Protein AF-A0A1X1MKA1-F1 (afdb_monomer_lite)

Radius of gyration: 17.71 Å; chains: 1; bounding box: 34×28×56 Å

Secondary structure (DSSP, 8-state):
-HHHHTT--EEEEEEETT-HHHHHHHHHTT-EEEEEEEEEEEEEE-TTS-EEEEEEEEEEEEEEPPPPP-------

Foldseek 3Di:
DVCLVVVDFKDKDKDFPVCVVVVVVVVVVVKDFPFQWDKDWDWDQDPVRDIDIDITIITMIMHTDDHPDPPDDPDD

Structure (mmCIF, N/CA/C/O backbone):
data_AF-A0A1X1MKA1-F1
#
_entry.id   AF-A0A1X1MKA1-F1
#
loop_
_atom_site.group_PDB
_atom_site.id
_atom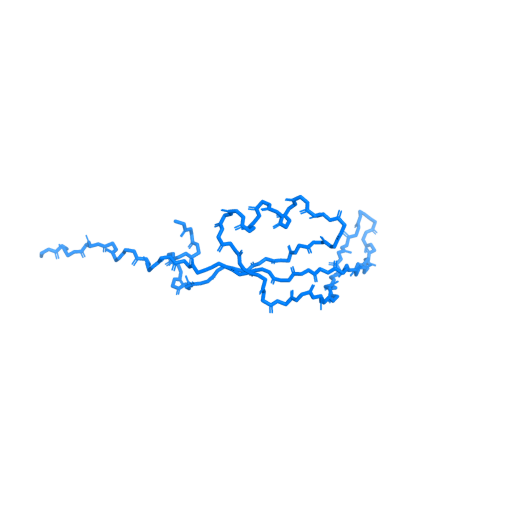_site.type_symbol
_atom_site.label_atom_id
_atom_site.label_alt_id
_atom_site.label_comp_id
_atom_site.label_asym_id
_atom_site.label_entity_id
_atom_site.label_seq_id
_atom_site.pdbx_PDB_ins_code
_atom_site.Cartn_x
_atom_site.Cartn_y
_atom_site.Cartn_z
_atom_site.occupancy
_atom_site.B_iso_or_equiv
_atom_site.auth_seq_id
_atom_site.auth_comp_id
_atom_site.auth_asym_id
_atom_site.auth_atom_id
_atom_site.pdbx_PDB_model_num
ATOM 1 N N . MET A 1 1 ? 3.599 0.017 17.760 1.00 57.56 1 MET A N 1
ATOM 2 C CA . MET A 1 1 ? 3.567 0.020 16.278 1.00 57.56 1 MET A CA 1
ATOM 3 C C . MET A 1 1 ? 4.282 1.281 15.806 1.00 57.56 1 MET A C 1
ATOM 5 O O . MET A 1 1 ? 3.838 2.354 16.192 1.00 57.56 1 MET A O 1
ATOM 9 N N . LEU A 1 2 ? 5.385 1.165 15.053 1.00 65.88 2 LEU A N 1
ATOM 10 C CA . LEU A 1 2 ? 6.298 2.284 14.735 1.00 65.88 2 LEU A CA 1
ATOM 11 C C . LEU A 1 2 ? 5.575 3.497 14.111 1.00 65.88 2 LEU A C 1
ATOM 13 O O . LEU A 1 2 ? 5.802 4.628 14.511 1.00 65.88 2 LEU A O 1
ATOM 17 N N . VAL A 1 3 ? 4.610 3.251 13.218 1.00 62.41 3 VAL A N 1
ATOM 18 C CA . VAL A 1 3 ? 3.824 4.300 12.538 1.00 62.41 3 VAL A CA 1
ATOM 19 C C . VAL A 1 3 ? 3.032 5.181 13.516 1.00 62.41 3 VAL A C 1
ATOM 21 O O . VAL A 1 3 ? 3.011 6.401 13.369 1.00 62.41 3 VAL A O 1
ATOM 24 N N . ALA A 1 4 ? 2.426 4.590 14.551 1.00 62.31 4 ALA A N 1
ATOM 25 C CA . ALA A 1 4 ? 1.667 5.350 15.547 1.00 62.31 4 ALA A CA 1
ATOM 26 C C . ALA A 1 4 ? 2.581 6.236 16.411 1.00 62.31 4 ALA A C 1
ATOM 28 O O . ALA A 1 4 ? 2.191 7.339 16.782 1.00 62.31 4 ALA A O 1
ATOM 29 N N . ALA A 1 5 ? 3.811 5.787 16.687 1.00 61.81 5 ALA A N 1
ATOM 30 C CA . ALA A 1 5 ? 4.786 6.544 17.476 1.00 61.81 5 ALA A CA 1
ATOM 31 C C . ALA A 1 5 ? 5.237 7.848 16.786 1.00 61.81 5 ALA A C 1
ATOM 33 O O . ALA A 1 5 ? 5.639 8.784 17.466 1.00 61.81 5 ALA A O 1
ATOM 34 N N . HIS A 1 6 ? 5.095 7.947 15.459 1.00 69.50 6 HIS A N 1
ATOM 35 C CA . HIS A 1 6 ? 5.363 9.163 14.682 1.00 69.50 6 HIS A CA 1
ATOM 36 C C . HIS A 1 6 ? 4.118 10.053 14.480 1.00 69.50 6 HIS A C 1
ATOM 38 O O . HIS A 1 6 ? 4.088 10.885 13.577 1.00 69.50 6 HIS A O 1
ATOM 44 N N . GLY A 1 7 ? 3.056 9.867 15.275 1.00 73.81 7 GLY A N 1
ATOM 45 C CA . GLY A 1 7 ? 1.847 10.704 15.233 1.00 73.81 7 GLY A CA 1
ATOM 46 C C . GLY A 1 7 ? 0.909 10.438 14.049 1.00 73.81 7 GLY A C 1
ATOM 47 O O . GLY A 1 7 ? -0.138 11.079 13.933 1.00 73.81 7 GLY A O 1
ATOM 48 N N . SER A 1 8 ? 1.229 9.471 13.184 1.00 79.94 8 SER A N 1
ATOM 49 C CA . SER A 1 8 ? 0.347 9.068 12.089 1.00 79.94 8 SER A CA 1
ATOM 50 C C . SER A 1 8 ? -0.858 8.295 12.624 1.00 79.94 8 SER A C 1
ATOM 52 O O . SER A 1 8 ? -0.723 7.318 13.360 1.00 79.94 8 SER A O 1
ATOM 54 N N . ARG A 1 9 ? -2.062 8.724 12.232 1.00 87.25 9 ARG A N 1
ATOM 55 C CA . ARG A 1 9 ? -3.341 8.128 12.671 1.00 87.25 9 ARG A CA 1
ATOM 56 C C . ARG A 1 9 ? -3.886 7.075 11.712 1.00 87.25 9 ARG A C 1
ATOM 58 O O . ARG A 1 9 ? -4.918 6.470 11.992 1.00 87.25 9 ARG A O 1
ATOM 65 N N . THR A 1 10 ? -3.205 6.862 10.593 1.00 90.50 10 THR A N 1
ATOM 66 C 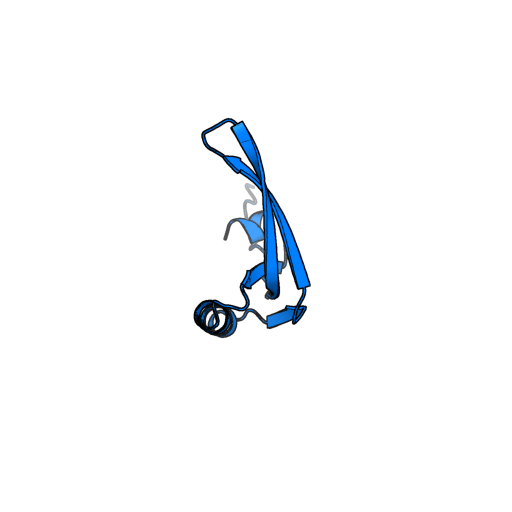CA . THR A 1 10 ? -3.640 5.975 9.517 1.00 90.50 10 THR A CA 1
ATOM 67 C C . THR A 1 10 ? -2.422 5.314 8.894 1.00 90.50 10 THR A C 1
ATOM 69 O O . THR A 1 10 ? -1.373 5.940 8.768 1.00 90.50 10 THR A O 1
ATOM 72 N N . VAL A 1 11 ? -2.577 4.062 8.479 1.00 94.06 11 VAL A N 1
ATOM 73 C CA . VAL A 1 11 ? -1.642 3.359 7.599 1.00 94.06 11 VAL A CA 1
ATOM 74 C C . VAL A 1 11 ? -2.372 2.988 6.312 1.00 94.06 11 VAL A C 1
ATOM 76 O O . VAL A 1 11 ? -3.529 2.564 6.361 1.00 94.06 11 VAL A O 1
ATOM 79 N N . GLY A 1 12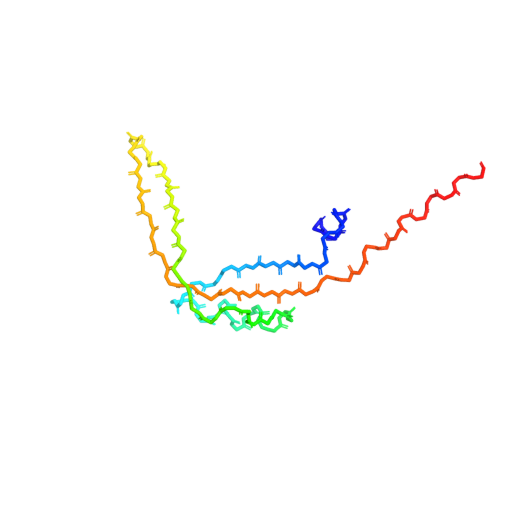 ? -1.718 3.196 5.170 1.00 94.69 12 GLY A N 1
ATOM 80 C CA . GLY A 1 12 ? -2.240 2.863 3.848 1.00 94.69 12 GLY A CA 1
ATOM 81 C C . GLY A 1 12 ? -1.319 1.895 3.112 1.00 94.69 12 GLY A C 1
ATOM 82 O O . GLY A 1 12 ? -0.116 1.897 3.364 1.00 94.69 12 GLY A O 1
ATOM 83 N N . LEU A 1 13 ? -1.885 1.067 2.235 1.00 96.44 13 LEU A N 1
ATOM 84 C CA . LEU A 1 13 ? -1.135 0.158 1.367 1.00 96.44 13 LEU A CA 1
ATOM 85 C C . LEU A 1 13 ? -1.887 -0.109 0.058 1.00 96.44 13 LEU A C 1
ATOM 87 O O . LEU A 1 13 ? -3.121 -0.141 0.041 1.00 96.44 13 LEU A O 1
ATOM 91 N N . GLY A 1 14 ? -1.131 -0.310 -1.020 1.00 96.81 14 GLY A N 1
ATOM 92 C CA . GLY A 1 14 ? -1.639 -0.817 -2.293 1.00 96.81 14 GLY A CA 1
ATOM 93 C C . GLY A 1 14 ? -1.758 -2.341 -2.272 1.00 96.81 14 GLY A C 1
ATOM 94 O O . GLY A 1 14 ? -0.960 -3.025 -1.630 1.00 96.81 14 GLY A O 1
ATOM 95 N N . VAL A 1 15 ? -2.767 -2.874 -2.955 1.00 97.50 15 VAL A N 1
ATOM 96 C CA . VAL A 1 15 ? -2.927 -4.312 -3.197 1.00 97.50 15 VAL A CA 1
ATOM 97 C C . VAL A 1 15 ? -3.131 -4.531 -4.687 1.00 97.50 15 VAL A C 1
ATOM 99 O O . VAL A 1 15 ? -4.117 -4.040 -5.245 1.00 97.50 15 VAL A O 1
ATOM 102 N N . ALA A 1 16 ? -2.222 -5.291 -5.292 1.00 96.69 16 ALA A N 1
ATOM 103 C CA . ALA A 1 16 ? -2.288 -5.721 -6.680 1.00 96.69 16 ALA A CA 1
ATOM 104 C C . ALA A 1 16 ? -3.626 -6.404 -7.003 1.00 96.69 16 ALA A C 1
ATOM 106 O O . ALA A 1 16 ? -4.158 -7.186 -6.206 1.00 96.69 16 ALA A O 1
ATOM 107 N N . ALA A 1 17 ? -4.185 -6.114 -8.178 1.00 94.50 17 ALA A N 1
ATOM 108 C CA . ALA A 1 17 ? -5.467 -6.665 -8.611 1.00 94.50 17 ALA A CA 1
ATOM 109 C C . ALA A 1 17 ? -5.443 -8.195 -8.786 1.00 94.50 17 ALA A C 1
ATOM 111 O O . ALA A 1 17 ? -6.484 -8.840 -8.650 1.00 94.50 17 ALA A O 1
ATOM 112 N N . ASP A 1 18 ? -4.274 -8.773 -9.059 1.00 95.81 18 ASP A N 1
ATOM 113 C CA . ASP A 1 18 ? -4.054 -10.212 -9.221 1.00 95.81 18 ASP A CA 1
ATOM 114 C C . ASP A 1 18 ? -3.773 -10.945 -7.894 1.00 95.81 18 ASP A C 1
ATOM 116 O O . ASP A 1 18 ? -3.659 -12.171 -7.882 1.00 95.81 18 ASP A O 1
ATOM 120 N N . ASN A 1 19 ? -3.760 -10.228 -6.761 1.00 95.75 19 ASN A N 1
ATOM 121 C CA . ASN A 1 19 ? -3.577 -10.792 -5.424 1.00 95.75 19 ASN A CA 1
ATOM 122 C C . ASN A 1 19 ? -4.837 -10.638 -4.539 1.00 95.75 19 ASN A C 1
ATOM 124 O O . ASN A 1 19 ? -4.845 -9.912 -3.533 1.00 95.75 19 ASN A O 1
ATOM 128 N N . PRO A 1 20 ? -5.942 -11.336 -4.870 1.00 94.94 20 PRO A N 1
ATOM 129 C CA . PRO A 1 20 ? -7.196 -11.233 -4.124 1.00 94.94 20 PRO A CA 1
ATOM 130 C C . PRO A 1 20 ? -7.085 -11.753 -2.681 1.00 94.94 20 PRO A C 1
ATOM 132 O O . PRO A 1 20 ? -7.818 -11.292 -1.797 1.00 94.94 20 PRO A O 1
ATOM 135 N N . GLU A 1 21 ? -6.158 -12.676 -2.414 1.00 97.81 21 GLU A N 1
ATOM 136 C CA . GLU A 1 21 ? -5.925 -13.211 -1.070 1.00 97.81 21 GLU A CA 1
ATOM 137 C C . GLU A 1 21 ? -5.308 -12.163 -0.137 1.00 97.81 21 GLU A C 1
ATOM 139 O O . GLU A 1 21 ? -5.748 -12.034 1.010 1.00 97.81 21 GLU A O 1
ATOM 144 N N . ALA A 1 22 ? -4.392 -11.321 -0.630 1.00 97.19 22 ALA A N 1
ATOM 145 C CA . ALA A 1 22 ? -3.911 -10.166 0.125 1.00 97.19 22 ALA A CA 1
ATOM 146 C C . ALA A 1 22 ? -5.062 -9.204 0.468 1.00 97.19 22 ALA A C 1
ATOM 148 O O . ALA A 1 22 ? -5.223 -8.806 1.625 1.00 97.19 22 ALA A O 1
ATOM 149 N N . ALA A 1 23 ? -5.940 -8.893 -0.492 1.00 96.06 23 ALA A N 1
ATOM 150 C CA . ALA A 1 23 ? -7.099 -8.032 -0.242 1.00 96.06 23 ALA A CA 1
ATOM 151 C C . ALA A 1 23 ? -8.047 -8.626 0.816 1.00 96.06 23 ALA A C 1
ATOM 153 O O . ALA A 1 23 ? -8.633 -7.904 1.630 1.00 96.06 23 ALA A O 1
ATOM 154 N N . ARG A 1 24 ? -8.230 -9.951 0.828 1.00 97.62 24 ARG A N 1
ATOM 155 C CA . ARG A 1 24 ? -9.019 -10.650 1.853 1.00 97.62 24 ARG A CA 1
ATOM 156 C C . ARG A 1 24 ? -8.349 -10.581 3.225 1.00 97.62 24 ARG A C 1
ATOM 158 O O . ARG A 1 24 ? -9.025 -10.284 4.214 1.00 97.62 24 ARG A O 1
ATOM 165 N N . LEU A 1 25 ? -7.040 -10.812 3.282 1.00 98.06 25 LEU A N 1
ATOM 166 C CA . LEU A 1 25 ? -6.251 -10.725 4.506 1.00 98.06 25 LEU A CA 1
ATOM 167 C C . LEU A 1 25 ? -6.347 -9.330 5.132 1.00 98.06 25 LEU A C 1
ATOM 169 O O . LEU A 1 25 ? -6.711 -9.210 6.303 1.00 98.06 25 LEU A O 1
ATOM 173 N N . TYR A 1 26 ? -6.079 -8.274 4.363 1.00 97.94 26 TYR A N 1
ATOM 174 C CA . TYR A 1 26 ? -6.061 -6.912 4.896 1.00 97.94 26 TYR A CA 1
ATOM 175 C C . TYR A 1 26 ? -7.445 -6.438 5.345 1.00 97.94 26 TYR A C 1
ATOM 177 O O . TYR A 1 26 ? -7.555 -5.815 6.403 1.00 97.94 26 TYR A O 1
ATOM 185 N N . ARG A 1 27 ? -8.517 -6.825 4.642 1.00 97.06 27 ARG A N 1
ATOM 186 C CA . ARG A 1 27 ? -9.891 -6.583 5.115 1.00 97.06 27 ARG A CA 1
ATOM 187 C C . ARG A 1 27 ? -10.154 -7.227 6.476 1.00 97.06 27 ARG A C 1
ATOM 189 O O . ARG A 1 27 ? -10.676 -6.566 7.369 1.00 97.06 27 ARG A O 1
ATOM 196 N N . ARG A 1 28 ? -9.718 -8.476 6.687 1.00 97.81 28 ARG A N 1
ATOM 197 C CA . ARG A 1 28 ? -9.832 -9.154 7.994 1.00 97.81 28 ARG A CA 1
ATOM 198 C C . ARG A 1 28 ? -9.022 -8.458 9.093 1.00 97.81 28 ARG A C 1
ATOM 200 O O . ARG A 1 28 ? -9.417 -8.491 10.252 1.00 97.81 28 ARG A O 1
ATOM 207 N N . LEU A 1 29 ? -7.918 -7.802 8.739 1.00 96.25 29 LEU A N 1
ATOM 208 C CA . LEU A 1 29 ? -7.104 -7.006 9.665 1.00 96.25 29 LEU A CA 1
ATOM 209 C C . LEU A 1 29 ? -7.687 -5.610 9.960 1.00 96.25 29 LEU A C 1
ATOM 211 O O . LEU A 1 29 ? -7.069 -4.846 10.711 1.00 96.25 29 LEU A O 1
ATOM 215 N N . GLY A 1 30 ? -8.853 -5.276 9.401 1.00 96.62 30 GLY A N 1
ATOM 216 C CA . GLY A 1 30 ? -9.556 -4.012 9.627 1.00 96.62 30 GLY A CA 1
ATOM 217 C C . GLY A 1 30 ? -9.160 -2.889 8.669 1.00 96.62 30 GLY A C 1
ATOM 218 O O . GLY A 1 30 ? -9.426 -1.727 8.965 1.00 96.62 30 GLY A O 1
ATOM 219 N N . TYR A 1 31 ? -8.508 -3.208 7.548 1.00 97.88 31 TYR A N 1
ATOM 220 C CA . TYR A 1 31 ? -8.324 -2.240 6.472 1.00 97.88 31 TYR A CA 1
ATOM 221 C C . TYR A 1 31 ? -9.600 -2.114 5.635 1.00 97.88 31 TYR A C 1
ATOM 223 O O . TYR A 1 31 ? -10.282 -3.103 5.363 1.00 97.88 31 TYR A O 1
ATOM 231 N N . VAL A 1 32 ? -9.890 -0.902 5.173 1.00 97.44 32 VAL A N 1
ATOM 232 C CA . VAL A 1 32 ? -11.014 -0.590 4.285 1.00 97.44 32 VAL A CA 1
ATOM 233 C C . VAL A 1 32 ? -10.502 -0.056 2.954 1.00 97.44 32 VAL A C 1
ATOM 235 O O . VAL A 1 32 ? -9.493 0.646 2.907 1.00 97.44 32 VAL A O 1
ATOM 238 N N . VAL A 1 33 ? -11.193 -0.385 1.863 1.00 97.00 33 VAL A N 1
ATOM 239 C CA . VAL A 1 33 ? -10.852 0.135 0.533 1.00 97.00 33 VAL A CA 1
ATOM 240 C C . VAL A 1 33 ? -11.157 1.629 0.501 1.00 97.00 33 VAL A C 1
ATOM 242 O O . VAL A 1 33 ? -12.288 2.042 0.756 1.00 97.00 33 VAL A O 1
ATOM 245 N N . ARG A 1 34 ? -10.145 2.441 0.184 1.00 97.06 34 ARG A N 1
ATOM 246 C CA . ARG A 1 34 ? -10.291 3.885 -0.024 1.00 97.06 34 ARG A CA 1
ATOM 247 C C . ARG A 1 34 ? -10.339 4.246 -1.502 1.00 97.06 34 ARG A C 1
ATOM 249 O O . ARG A 1 34 ? -11.100 5.135 -1.870 1.00 97.06 34 ARG A O 1
ATOM 256 N N . VAL A 1 35 ? -9.561 3.543 -2.323 1.00 97.00 35 VAL A N 1
ATOM 257 C CA . VAL A 1 35 ? -9.569 3.661 -3.786 1.00 97.00 35 VAL A CA 1
ATOM 258 C C . VAL A 1 35 ? -9.686 2.262 -4.375 1.00 97.00 35 VAL A C 1
ATOM 260 O O . VAL A 1 35 ? -8.860 1.400 -4.089 1.00 97.00 35 VAL A O 1
ATOM 263 N N . GLN A 1 36 ? -10.721 2.033 -5.184 1.00 94.44 36 GLN A N 1
ATOM 264 C CA . GLN A 1 36 ? -11.042 0.703 -5.710 1.00 94.44 36 GLN A CA 1
ATOM 265 C C . GLN A 1 36 ? -10.125 0.263 -6.857 1.00 94.44 36 GLN A C 1
ATOM 267 O O . GLN A 1 36 ? -9.947 -0.935 -7.060 1.00 94.44 36 GLN A O 1
ATOM 272 N N . ARG A 1 37 ? -9.593 1.207 -7.642 1.00 95.00 37 ARG A N 1
ATOM 273 C CA . ARG A 1 37 ? -8.700 0.915 -8.766 1.00 95.00 37 ARG A CA 1
ATOM 274 C C . ARG A 1 37 ? -7.891 2.148 -9.141 1.00 95.00 37 ARG A C 1
ATOM 276 O O . ARG A 1 37 ? -8.472 3.189 -9.440 1.00 95.00 37 ARG A O 1
ATOM 283 N N . TYR A 1 38 ? -6.576 2.014 -9.151 1.00 94.50 38 TYR A N 1
ATOM 284 C CA . TYR A 1 38 ? -5.642 2.991 -9.697 1.00 94.50 38 TYR A CA 1
ATOM 285 C C . TYR A 1 38 ? -4.468 2.259 -10.356 1.00 94.50 38 TYR A C 1
ATOM 287 O O . TYR A 1 38 ? -4.323 1.048 -10.182 1.00 94.50 38 TYR A O 1
ATOM 295 N N . VAL A 1 39 ? -3.683 2.978 -11.157 1.00 96.81 39 VAL A N 1
ATOM 296 C CA . VAL A 1 39 ? -2.418 2.464 -11.694 1.00 96.81 39 VAL A CA 1
ATOM 297 C C . VAL A 1 39 ? -1.297 3.040 -10.846 1.00 96.81 39 VAL A C 1
ATOM 299 O O . VAL A 1 39 ? -1.161 4.262 -10.783 1.00 96.81 39 VAL A O 1
ATOM 302 N N . ASP A 1 40 ? -0.541 2.171 -10.190 1.00 94.88 40 ASP A N 1
ATOM 303 C CA . ASP A 1 40 ? 0.691 2.532 -9.496 1.00 94.88 40 ASP A CA 1
ATOM 304 C C . ASP A 1 40 ? 1.864 2.387 -10.465 1.00 94.88 40 ASP A C 1
ATOM 306 O O . ASP A 1 40 ? 1.886 1.438 -11.251 1.00 94.88 40 ASP A O 1
ATOM 310 N N . ARG A 1 41 ? 2.787 3.350 -10.458 1.00 96.81 41 ARG A N 1
ATOM 311 C CA . ARG A 1 41 ? 3.944 3.379 -11.360 1.00 96.81 41 ARG A CA 1
ATOM 312 C C . ARG A 1 41 ? 5.198 3.670 -10.574 1.00 96.81 41 ARG A C 1
ATOM 314 O O . ARG A 1 41 ? 5.246 4.639 -9.817 1.00 96.81 41 ARG A O 1
ATOM 321 N N . TRP A 1 42 ? 6.224 2.876 -10.815 1.00 95.19 42 TRP A N 1
ATOM 322 C CA . TRP A 1 42 ? 7.529 3.075 -10.211 1.00 95.19 42 TRP A CA 1
ATOM 323 C C . TRP A 1 42 ? 8.620 2.671 -11.187 1.00 95.19 42 TRP A C 1
ATOM 325 O O . TRP A 1 42 ? 8.397 1.885 -12.110 1.00 95.19 42 TRP A O 1
ATOM 335 N N . THR A 1 43 ? 9.810 3.215 -10.961 1.00 97.44 43 THR A N 1
ATOM 336 C CA . THR A 1 43 ? 11.013 2.772 -11.648 1.00 97.44 43 THR A CA 1
ATOM 337 C C . THR A 1 43 ? 11.936 2.045 -10.688 1.00 97.44 43 THR A C 1
ATOM 339 O O . THR A 1 43 ? 11.928 2.274 -9.475 1.00 97.44 43 THR A O 1
ATOM 342 N N . TRP A 1 44 ? 12.719 1.126 -11.231 1.00 96.81 44 TRP A N 1
ATOM 343 C CA . TRP A 1 44 ? 13.799 0.463 -10.519 1.00 96.81 44 TRP A CA 1
ATOM 344 C C . TRP A 1 44 ? 14.963 0.236 -11.477 1.00 96.81 44 TRP A C 1
ATOM 346 O O . TRP A 1 44 ? 14.776 0.132 -12.686 1.00 96.81 44 TRP A O 1
ATOM 356 N N . VAL A 1 45 ? 16.176 0.200 -10.938 1.00 97.88 45 VAL A N 1
ATOM 357 C CA . VAL A 1 45 ? 17.384 -0.051 -11.727 1.00 97.88 45 VAL A CA 1
ATOM 358 C C . VAL A 1 45 ? 17.711 -1.534 -11.633 1.00 97.88 45 VAL A C 1
ATOM 360 O O . VAL A 1 45 ? 17.789 -2.077 -10.527 1.00 97.88 45 VAL A O 1
ATOM 363 N N . ASP A 1 46 ? 17.861 -2.192 -12.778 1.00 96.94 46 ASP A N 1
ATOM 364 C CA . ASP A 1 46 ? 18.221 -3.605 -12.829 1.00 96.94 46 ASP A CA 1
ATOM 365 C C . ASP A 1 46 ? 19.719 -3.853 -12.585 1.00 96.94 46 ASP A C 1
ATOM 367 O O . ASP A 1 46 ? 20.498 -2.942 -12.298 1.00 96.94 46 ASP A O 1
ATOM 371 N N . GLN A 1 47 ? 20.128 -5.122 -12.645 1.00 97.50 47 GLN A N 1
ATOM 372 C CA . GLN A 1 47 ? 21.507 -5.533 -12.354 1.00 97.50 47 GLN A CA 1
ATOM 373 C C . GLN A 1 47 ? 22.522 -4.989 -13.371 1.00 97.50 47 GLN A C 1
ATOM 375 O O . GLN A 1 47 ? 23.700 -4.868 -13.038 1.00 97.50 47 GLN A O 1
ATOM 380 N N . ASP A 1 48 ? 22.063 -4.625 -14.569 1.00 97.75 48 ASP A N 1
ATOM 381 C CA . ASP A 1 48 ? 22.884 -4.068 -15.642 1.00 97.75 48 ASP A CA 1
ATOM 382 C C . ASP A 1 48 ? 22.908 -2.527 -15.602 1.00 97.75 48 ASP A C 1
ATOM 384 O O . ASP A 1 48 ? 23.522 -1.883 -16.455 1.00 97.75 48 ASP A O 1
ATOM 388 N N . GLY A 1 49 ? 22.256 -1.914 -14.606 1.00 97.69 49 GLY A N 1
ATOM 389 C CA . GLY A 1 49 ? 22.170 -0.463 -14.463 1.00 97.69 49 GLY A CA 1
ATOM 390 C C . GLY A 1 49 ? 21.095 0.181 -15.341 1.00 97.69 49 GLY A C 1
ATOM 391 O O . GLY A 1 49 ? 21.081 1.406 -15.474 1.00 97.69 49 GLY A O 1
ATOM 392 N N . VAL A 1 50 ? 20.202 -0.606 -15.947 1.00 97.88 50 VAL A N 1
ATOM 393 C CA . VAL A 1 50 ? 19.137 -0.093 -16.815 1.00 97.88 50 VAL A CA 1
ATOM 394 C C . VAL A 1 50 ? 17.914 0.267 -15.976 1.00 97.88 50 VAL A C 1
ATOM 396 O O . VAL A 1 50 ? 17.435 -0.537 -15.177 1.00 97.88 50 VAL A O 1
ATOM 399 N N . GLU A 1 51 ? 17.381 1.475 -16.176 1.00 98.00 51 GLU A N 1
ATOM 400 C CA . GLU A 1 51 ? 16.109 1.875 -15.572 1.00 98.00 51 GLU A CA 1
ATOM 401 C C . GLU A 1 51 ? 14.948 1.116 -16.227 1.00 98.00 51 GLU A C 1
ATOM 403 O O . GLU A 1 51 ? 14.763 1.128 -17.448 1.00 98.00 51 GLU A O 1
ATOM 408 N N . ARG A 1 52 ? 14.161 0.441 -15.394 1.00 97.94 52 ARG A N 1
ATOM 409 C CA . ARG A 1 52 ? 12.923 -0.246 -15.752 1.00 97.94 52 ARG A CA 1
ATOM 410 C C . ARG A 1 52 ? 11.747 0.545 -15.210 1.00 97.94 52 ARG A C 1
ATOM 412 O O . ARG A 1 52 ? 11.802 1.021 -14.081 1.00 97.94 52 ARG A O 1
ATOM 419 N N . GLU A 1 53 ? 10.684 0.647 -16.001 1.00 97.75 53 GLU A N 1
ATOM 420 C CA . GLU A 1 53 ? 9.385 1.153 -15.553 1.00 97.75 53 GLU A CA 1
ATOM 421 C C . GLU A 1 53 ? 8.438 -0.027 -15.343 1.00 97.75 53 GLU A C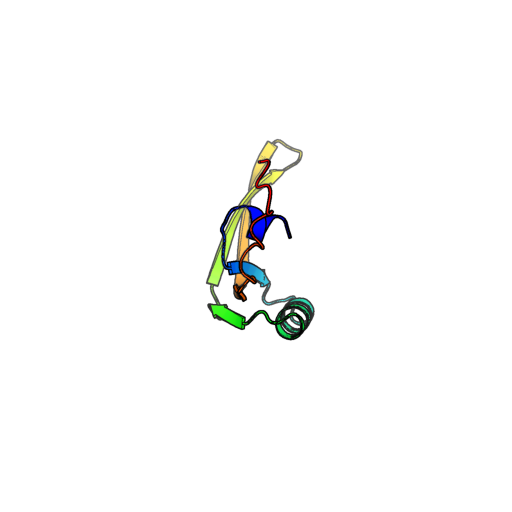 1
ATOM 423 O O . GLU A 1 53 ? 8.329 -0.902 -16.201 1.00 97.75 53 GLU A O 1
ATOM 428 N N . GLU A 1 54 ? 7.726 -0.012 -14.222 1.00 96.62 54 GLU A N 1
ATOM 429 C CA . GLU A 1 54 ? 6.644 -0.941 -13.917 1.00 96.62 54 GLU A CA 1
ATOM 430 C C . GLU A 1 54 ? 5.337 -0.173 -13.725 1.00 96.62 54 GLU A C 1
ATOM 432 O O . GLU A 1 54 ? 5.318 0.959 -13.228 1.00 96.62 54 GLU A O 1
ATOM 437 N N . ALA A 1 55 ? 4.230 -0.806 -14.110 1.00 96.38 55 ALA A N 1
ATOM 438 C CA . ALA A 1 55 ? 2.892 -0.275 -13.904 1.00 96.38 55 ALA A CA 1
ATOM 439 C C . ALA A 1 55 ? 1.928 -1.391 -13.493 1.00 96.38 55 ALA A C 1
ATOM 441 O O . ALA A 1 55 ? 1.735 -2.357 -14.230 1.00 96.38 55 ALA A O 1
ATOM 442 N N . GLU A 1 56 ? 1.260 -1.222 -12.354 1.00 95.25 56 GLU A N 1
ATOM 443 C CA . GLU A 1 56 ? 0.353 -2.227 -11.798 1.00 95.25 56 GLU A CA 1
ATOM 444 C C . GLU A 1 56 ? -1.031 -1.639 -11.516 1.00 95.25 56 GLU A C 1
ATOM 446 O O . GLU A 1 56 ? -1.172 -0.513 -11.039 1.00 95.25 56 GLU A O 1
ATOM 451 N N . GLN A 1 57 ? -2.086 -2.412 -11.791 1.00 96.88 57 GLN A N 1
ATOM 452 C CA . GLN A 1 57 ? -3.431 -2.075 -11.328 1.00 96.88 57 GLN A CA 1
ATOM 453 C C . GLN A 1 57 ? -3.619 -2.522 -9.883 1.00 96.88 57 GLN A C 1
ATOM 455 O O . GLN A 1 57 ? -3.563 -3.714 -9.588 1.00 96.88 57 GLN A O 1
ATOM 460 N N . THR A 1 58 ? -3.929 -1.579 -9.000 1.00 96.94 58 THR A N 1
ATOM 461 C CA . THR A 1 58 ? -4.005 -1.824 -7.555 1.00 96.94 58 THR A CA 1
ATOM 462 C C . THR A 1 58 ? -5.222 -1.140 -6.919 1.00 96.94 58 THR A C 1
ATOM 464 O O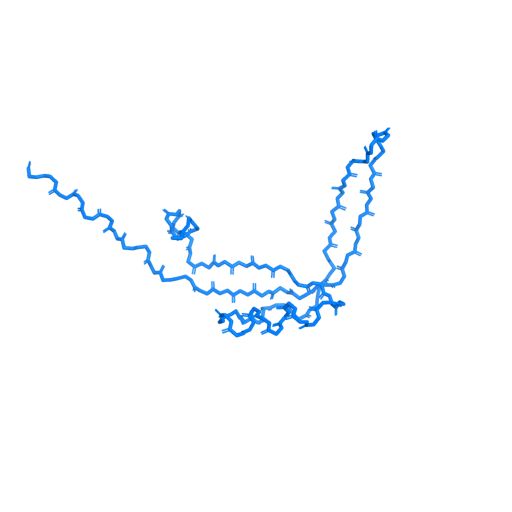 . THR A 1 58 ? -5.819 -0.211 -7.473 1.00 96.94 58 THR A O 1
ATOM 467 N N . SER A 1 59 ? -5.641 -1.647 -5.758 1.00 97.50 59 SER A N 1
ATOM 468 C CA . SER A 1 59 ? -6.577 -0.991 -4.838 1.00 97.50 59 SER A CA 1
ATOM 469 C C . SER A 1 59 ? -5.823 -0.399 -3.650 1.00 97.50 59 SER A C 1
ATOM 471 O O . SER A 1 59 ? -4.956 -1.058 -3.086 1.00 97.50 59 SER A O 1
ATOM 473 N N . PHE A 1 60 ? -6.201 0.798 -3.196 1.00 97.50 60 PHE A N 1
ATOM 474 C CA . PHE A 1 60 ? -5.601 1.410 -2.007 1.00 97.50 60 PHE A CA 1
ATOM 475 C C . PHE A 1 60 ? -6.468 1.165 -0.775 1.00 97.50 60 PHE A C 1
ATOM 477 O O . PHE A 1 60 ? -7.638 1.566 -0.730 1.00 97.50 60 PHE A O 1
ATOM 484 N N . LEU A 1 61 ? -5.895 0.513 0.232 1.00 98.06 61 LEU A N 1
ATOM 485 C CA . LEU A 1 61 ? -6.544 0.156 1.487 1.00 98.06 61 LEU A CA 1
ATOM 486 C C . LEU A 1 61 ? -5.968 0.981 2.637 1.00 98.06 61 LEU A C 1
ATOM 488 O O . LEU A 1 61 ? -4.764 1.205 2.703 1.00 98.06 61 LEU A O 1
ATOM 492 N N . VAL A 1 62 ? -6.818 1.395 3.577 1.00 97.31 62 VAL A N 1
ATOM 493 C CA . VAL A 1 62 ? -6.420 2.185 4.751 1.00 97.31 62 VAL A CA 1
ATOM 494 C C . VAL A 1 62 ? -6.925 1.566 6.045 1.00 97.31 62 VAL A C 1
ATOM 496 O O . VAL A 1 62 ? -8.018 1.007 6.089 1.00 97.31 62 VAL A O 1
ATOM 499 N N . LYS A 1 63 ? -6.154 1.703 7.120 1.00 96.12 63 LYS A N 1
ATOM 500 C CA . LYS A 1 63 ? -6.553 1.337 8.480 1.00 96.12 63 LYS A CA 1
ATOM 501 C C . LYS A 1 63 ? -6.214 2.468 9.437 1.00 96.12 63 LYS A C 1
ATOM 503 O O . LYS A 1 63 ? -5.087 2.960 9.447 1.00 96.12 63 LYS A O 1
ATOM 508 N N . SER A 1 64 ? -7.175 2.851 10.271 1.00 92.94 64 SER A N 1
ATOM 509 C CA . SER A 1 64 ? -6.926 3.783 11.369 1.00 92.94 64 SER A CA 1
ATOM 510 C C . SER A 1 64 ? -6.089 3.118 12.459 1.00 92.94 64 SER A C 1
ATOM 512 O O . SER A 1 64 ? -6.313 1.962 12.827 1.00 92.94 64 SER A O 1
ATOM 514 N N . LEU A 1 65 ? -5.124 3.862 12.982 1.00 87.81 65 LEU A N 1
ATOM 515 C CA . LEU A 1 65 ? -4.298 3.459 14.108 1.00 87.81 65 LEU A CA 1
ATOM 516 C C . LEU A 1 65 ? -4.892 4.016 15.407 1.00 87.81 65 LEU A C 1
ATOM 518 O O . LEU A 1 65 ? -5.411 5.137 15.409 1.00 87.81 65 LEU A O 1
ATOM 522 N N . PRO A 1 66 ? -4.818 3.266 16.519 1.00 81.25 66 PRO A N 1
ATOM 523 C CA . PRO A 1 66 ? -5.114 3.832 17.825 1.00 81.25 66 PRO A CA 1
ATOM 524 C C . PRO A 1 66 ? -4.135 4.974 18.115 1.00 81.25 66 PRO A C 1
ATOM 526 O O . PRO A 1 66 ? -2.989 4.951 17.657 1.00 81.25 66 PRO A O 1
ATOM 529 N N . ALA A 1 67 ? -4.587 5.973 18.875 1.00 70.06 67 ALA A N 1
ATOM 530 C CA . ALA A 1 67 ? -3.706 7.040 19.332 1.00 70.06 67 ALA A CA 1
ATOM 531 C C . ALA A 1 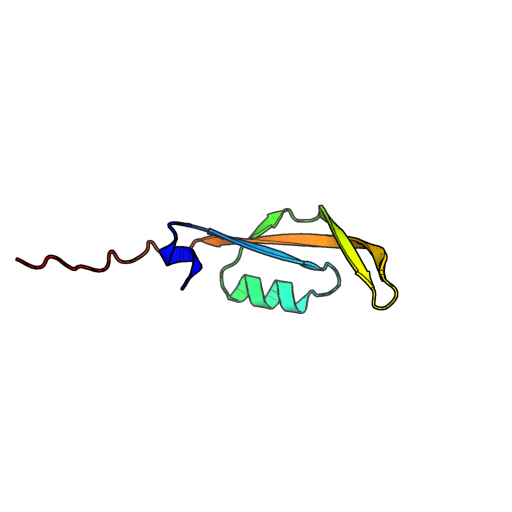67 ? -2.493 6.429 20.050 1.00 70.06 67 ALA A C 1
ATOM 533 O O . ALA A 1 67 ? -2.646 5.483 20.831 1.00 70.06 67 ALA A O 1
ATOM 534 N N . ALA A 1 68 ? -1.299 6.960 19.776 1.00 65.31 68 ALA A N 1
ATOM 535 C CA . ALA A 1 68 ? -0.126 6.607 20.558 1.00 65.31 68 ALA A CA 1
ATOM 536 C C . ALA A 1 68 ? -0.443 6.866 22.034 1.00 65.31 68 ALA A C 1
ATOM 538 O O . ALA A 1 68 ? -0.891 7.956 22.395 1.00 65.31 68 ALA A O 1
ATOM 539 N N . GLN A 1 69 ? -0.255 5.852 22.877 1.00 55.94 69 GLN A N 1
ATOM 540 C CA . GLN A 1 69 ? -0.229 6.071 24.316 1.00 55.94 69 GLN A CA 1
ATOM 541 C C . GLN A 1 69 ? 0.925 7.044 24.560 1.00 55.94 69 GLN A C 1
ATOM 543 O O . GLN A 1 69 ? 2.052 6.753 24.155 1.00 55.94 69 GLN A O 1
ATOM 548 N N . ALA A 1 70 ? 0.645 8.213 25.136 1.00 53.62 70 ALA A N 1
ATOM 549 C CA . ALA A 1 70 ? 1.707 9.090 25.595 1.00 53.62 70 ALA A CA 1
ATOM 550 C C . ALA A 1 70 ? 2.539 8.271 26.583 1.00 53.62 70 ALA A C 1
ATOM 552 O O . ALA A 1 70 ? 2.005 7.829 27.602 1.00 53.62 70 ALA A O 1
ATOM 553 N N . SER A 1 71 ? 3.806 8.006 26.259 1.00 53.09 71 SER A N 1
ATOM 554 C CA . SER A 1 71 ? 4.742 7.459 27.233 1.00 53.09 71 SER A CA 1
ATOM 555 C C . SER A 1 71 ? 4.783 8.450 28.388 1.00 53.09 71 SER A C 1
ATOM 557 O O . SER A 1 71 ? 5.308 9.554 28.258 1.00 53.09 71 SER A O 1
ATOM 559 N N . GLY A 1 72 ? 4.106 8.103 29.479 1.00 48.59 72 GLY A N 1
ATOM 560 C CA . GLY A 1 72 ? 4.106 8.887 30.693 1.00 48.59 72 GLY A CA 1
ATOM 561 C C . GLY A 1 72 ? 5.485 8.797 31.316 1.00 48.59 72 GLY A C 1
ATOM 562 O O . GLY A 1 72 ? 5.759 7.865 32.058 1.00 48.59 72 GLY A O 1
ATOM 563 N N . GLU A 1 73 ? 6.329 9.778 31.032 1.00 45.72 73 GLU A N 1
ATOM 564 C CA . GLU A 1 73 ? 7.474 10.097 31.871 1.00 45.72 73 GLU A CA 1
ATOM 565 C C . GLU A 1 73 ? 7.269 11.523 32.383 1.00 45.72 73 GLU A C 1
ATOM 567 O O . GLU A 1 73 ? 7.703 12.511 31.797 1.00 45.72 73 GLU A O 1
ATOM 572 N N . ARG A 1 74 ? 6.502 11.635 33.474 1.00 46.72 74 ARG A N 1
ATOM 573 C CA . ARG A 1 74 ? 6.705 12.728 34.424 1.00 46.72 74 ARG A CA 1
ATOM 574 C C . ARG A 1 74 ? 7.711 12.210 35.441 1.00 46.72 74 ARG A C 1
ATOM 576 O O . ARG A 1 74 ? 7.319 11.550 36.399 1.00 46.72 74 ARG A O 1
ATOM 583 N N . ALA A 1 75 ? 8.989 12.476 35.199 1.00 42.16 75 ALA A N 1
ATOM 584 C CA . ALA A 1 75 ? 9.947 12.555 36.288 1.00 42.16 75 ALA A CA 1
ATOM 585 C C . ALA A 1 75 ? 9.657 13.862 37.044 1.00 42.16 75 ALA A C 1
ATOM 587 O O . ALA A 1 75 ? 9.530 14.925 36.434 1.00 42.16 75 ALA A O 1
ATOM 588 N N . THR A 1 76 ? 9.422 13.701 38.343 1.00 51.56 76 THR A N 1
ATOM 589 C CA . THR A 1 76 ? 9.219 14.726 39.378 1.00 51.56 76 THR A CA 1
ATOM 590 C C . THR A 1 76 ? 10.344 15.740 39.452 1.00 51.56 76 THR A C 1
ATOM 592 O O . THR A 1 76 ? 11.506 15.304 39.299 1.00 51.56 76 THR A O 1
#

pLDDT: mean 87.26, std 16.58, range [42.16, 98.06]

Sequence (76 aa):
MLVAAHGSRTVGLGVAADNPEAARLYRRLGYVVRVQRYVDRWTWVDQDGVEREEAEQTSFLVKSLPAAQASGERAT